Protein AF-A0A534U0X7-F1 (afdb_monomer)

pLDDT: mean 83.47, std 18.01, range [35.19, 98.44]

Foldseek 3Di:
DDDPDPPDPQDPVNVVVVVVVVVVVVVVVCCVVVVDPPVRVVVVVVVVVVVVVVVVVVVVVVVVVD

Sequence (66 aa):
MGQLDKDGILTLQELTITALATADVVAKILIDKGLVTQKEFDLKLFSERANYQALLKRVGDTSVDA

Mean predicted aligned error: 8.92 Å

Structure (mmCIF, N/CA/C/O backbone):
data_AF-A0A534U0X7-F1
#
_entry.id   AF-A0A534U0X7-F1
#
loop_
_atom_site.group_PDB
_atom_site.id
_atom_site.typ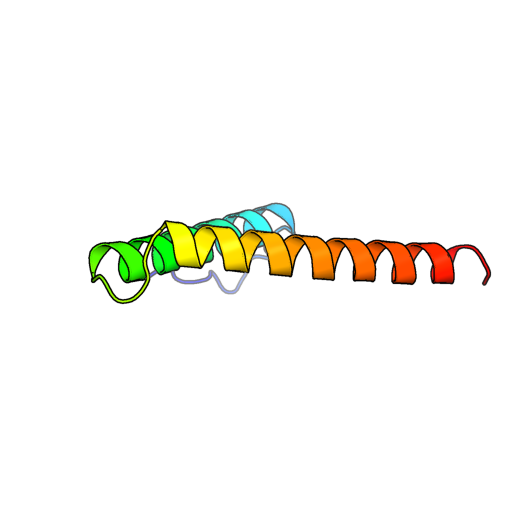e_symbol
_atom_site.label_atom_id
_atom_site.label_alt_id
_atom_site.label_comp_id
_atom_site.label_asym_id
_atom_site.label_entity_id
_atom_site.label_seq_id
_atom_site.pdbx_PDB_ins_code
_atom_site.Cartn_x
_atom_site.Cartn_y
_atom_site.Cartn_z
_atom_site.occupancy
_atom_site.B_iso_or_equiv
_atom_site.auth_seq_id
_atom_site.auth_comp_id
_atom_site.auth_asym_id
_atom_site.auth_atom_id
_atom_site.pdbx_PDB_model_num
ATOM 1 N N . MET A 1 1 ? 2.190 -17.173 -9.283 1.00 35.19 1 MET A N 1
ATOM 2 C CA . MET A 1 1 ? 3.188 -16.165 -8.868 1.00 35.19 1 MET A CA 1
ATOM 3 C C . MET A 1 1 ? 4.052 -15.902 -10.081 1.00 35.19 1 MET A C 1
ATOM 5 O O . MET A 1 1 ? 4.602 -16.860 -10.606 1.00 35.19 1 MET A O 1
ATOM 9 N N . GLY A 1 2 ? 4.018 -14.674 -10.604 1.00 46.53 2 GLY A N 1
ATOM 10 C CA . GLY A 1 2 ? 4.628 -14.329 -11.887 1.00 46.53 2 GLY A CA 1
ATOM 11 C C . GLY A 1 2 ? 6.125 -14.596 -11.865 1.00 46.53 2 GLY A C 1
ATOM 12 O O . GLY A 1 2 ? 6.846 -14.052 -11.032 1.00 46.53 2 GLY A O 1
ATOM 13 N N . GLN A 1 3 ? 6.560 -15.480 -12.752 1.00 44.81 3 GLN A N 1
ATOM 14 C CA . GLN A 1 3 ? 7.957 -15.697 -13.068 1.00 44.81 3 GLN A CA 1
ATOM 15 C C . GLN A 1 3 ? 8.464 -14.375 -13.659 1.00 44.81 3 GLN A C 1
ATOM 17 O O . GLN A 1 3 ? 8.002 -13.967 -14.721 1.00 44.81 3 GLN A O 1
ATOM 22 N N . LEU A 1 4 ? 9.319 -13.654 -12.929 1.00 56.62 4 LEU A N 1
ATOM 23 C CA . LEU A 1 4 ? 10.051 -12.533 -13.511 1.00 56.62 4 LEU A CA 1
ATOM 24 C C . LEU A 1 4 ? 11.008 -13.150 -14.525 1.00 56.62 4 LEU A C 1
ATOM 26 O O . LEU A 1 4 ? 11.959 -13.841 -14.148 1.00 56.62 4 LEU A O 1
ATOM 30 N N . ASP A 1 5 ? 10.651 -12.998 -15.794 1.00 54.19 5 ASP A N 1
ATOM 31 C CA . ASP A 1 5 ? 11.401 -13.508 -16.926 1.00 54.19 5 ASP A CA 1
ATOM 32 C C . ASP A 1 5 ? 12.819 -12.932 -16.856 1.00 54.19 5 ASP A C 1
ATOM 34 O O . ASP A 1 5 ? 13.005 -11.718 -16.750 1.00 54.19 5 ASP A O 1
ATOM 38 N N . LYS A 1 6 ? 13.827 -13.807 -16.803 1.00 53.19 6 LYS A N 1
ATOM 39 C CA . LYS A 1 6 ? 15.211 -13.426 -16.464 1.00 53.19 6 LYS A CA 1
ATOM 40 C C . LYS A 1 6 ? 15.930 -12.657 -17.580 1.00 53.19 6 LYS A C 1
ATOM 42 O O . LYS A 1 6 ? 17.066 -12.241 -17.371 1.00 53.19 6 LYS A O 1
ATOM 47 N N . ASP A 1 7 ? 15.249 -12.419 -18.698 1.00 56.44 7 ASP A N 1
ATOM 48 C CA . ASP A 1 7 ? 15.817 -11.835 -19.913 1.00 56.44 7 ASP A CA 1
ATOM 49 C C . ASP A 1 7 ? 15.291 -10.420 -20.231 1.00 56.44 7 ASP A C 1
ATOM 51 O O . ASP A 1 7 ? 15.772 -9.770 -21.159 1.00 56.44 7 ASP A O 1
ATOM 55 N N . GLY A 1 8 ? 14.327 -9.899 -19.465 1.00 56.09 8 GLY A N 1
ATOM 56 C CA . GLY A 1 8 ? 13.707 -8.602 -19.740 1.00 56.09 8 GLY A CA 1
ATOM 57 C C . GLY A 1 8 ? 14.281 -7.481 -18.881 1.00 56.09 8 GLY A C 1
ATOM 58 O O . GLY A 1 8 ? 14.043 -7.441 -17.674 1.00 56.09 8 GLY A O 1
ATOM 59 N N . ILE A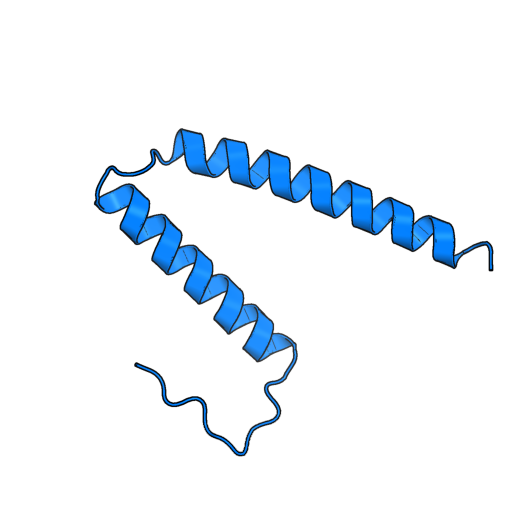 1 9 ? 14.965 -6.508 -19.490 1.00 60.59 9 ILE A N 1
ATOM 60 C CA . ILE A 1 9 ? 15.078 -5.177 -18.881 1.00 60.59 9 ILE A CA 1
ATOM 61 C C . ILE A 1 9 ? 13.644 -4.652 -18.762 1.00 60.59 9 ILE A C 1
ATOM 63 O O . ILE A 1 9 ? 13.071 -4.208 -19.753 1.00 60.59 9 ILE A O 1
ATOM 67 N N . LEU A 1 10 ? 13.051 -4.743 -17.569 1.00 65.12 10 LEU A N 1
ATOM 68 C CA . LEU A 1 10 ? 11.762 -4.114 -17.299 1.00 65.12 10 LEU A CA 1
ATOM 69 C C . LEU A 1 10 ? 11.907 -2.626 -17.589 1.00 65.12 10 LEU A C 1
ATOM 71 O O . LEU A 1 10 ? 12.783 -1.952 -17.036 1.00 65.12 10 LEU A O 1
ATOM 75 N N . THR A 1 11 ? 11.041 -2.109 -18.452 1.00 84.75 11 THR A N 1
ATOM 76 C CA . THR A 1 11 ? 10.967 -0.666 -18.645 1.00 84.75 11 THR A CA 1
ATOM 77 C C . THR A 1 11 ? 10.622 -0.007 -17.307 1.00 84.75 11 THR A C 1
ATOM 79 O O . THR A 1 11 ? 9.930 -0.584 -16.461 1.00 84.75 11 THR A O 1
ATOM 82 N N . LEU A 1 12 ? 11.066 1.236 -17.096 1.00 86.81 12 LEU A N 1
ATOM 83 C CA . LEU A 1 12 ? 10.700 1.991 -15.888 1.00 86.81 12 LEU A CA 1
ATOM 84 C C . LEU A 1 12 ? 9.176 2.060 -15.697 1.00 86.81 12 LEU A C 1
ATOM 86 O O . LEU A 1 12 ? 8.692 2.075 -14.567 1.00 86.81 12 LEU A O 1
ATOM 90 N N . GLN A 1 13 ? 8.419 2.060 -16.794 1.00 85.12 13 GLN A N 1
ATOM 91 C CA . GLN A 1 13 ? 6.958 2.034 -16.798 1.00 85.12 13 GLN A CA 1
ATOM 92 C C . GLN A 1 13 ? 6.412 0.708 -16.258 1.00 85.12 13 GLN A C 1
ATOM 94 O O . GLN A 1 13 ? 5.584 0.727 -15.350 1.00 85.12 13 GLN A O 1
ATOM 99 N N . GLU A 1 14 ? 6.899 -0.433 -16.747 1.00 85.81 14 GLU A N 1
ATOM 100 C CA . GLU A 1 14 ? 6.472 -1.755 -16.268 1.00 85.81 14 GLU A CA 1
ATOM 101 C C . GLU A 1 14 ? 6.852 -1.983 -14.806 1.00 85.81 14 GLU A C 1
ATOM 103 O O . GLU A 1 14 ? 6.043 -2.496 -14.028 1.00 85.81 14 GLU A O 1
ATOM 108 N N . LEU A 1 15 ? 8.048 -1.544 -14.406 1.00 87.94 15 LEU A N 1
ATOM 109 C CA . LEU A 1 15 ? 8.482 -1.598 -13.013 1.00 87.94 15 LEU A CA 1
ATOM 110 C C . LEU A 1 15 ? 7.560 -0.756 -12.120 1.00 87.94 15 LEU A C 1
ATOM 112 O O . LEU A 1 15 ? 7.136 -1.215 -11.059 1.00 87.94 15 LEU A O 1
ATOM 116 N N . THR A 1 16 ? 7.197 0.447 -12.575 1.00 88.94 16 THR A N 1
ATOM 117 C CA . THR A 1 16 ? 6.288 1.346 -11.850 1.00 88.94 16 THR A CA 1
ATOM 118 C C . THR A 1 16 ? 4.893 0.738 -11.725 1.00 88.94 16 THR A C 1
ATOM 120 O O . THR A 1 16 ? 4.344 0.692 -10.626 1.00 88.94 16 THR A O 1
ATOM 123 N N . ILE A 1 17 ? 4.326 0.222 -12.821 1.00 89.75 17 ILE A N 1
ATOM 124 C CA . ILE A 1 17 ? 3.003 -0.420 -12.819 1.00 89.75 17 ILE A CA 1
ATOM 125 C C . ILE A 1 17 ? 3.001 -1.629 -11.878 1.00 89.75 17 ILE A C 1
ATOM 127 O O . ILE A 1 17 ? 2.089 -1.773 -11.066 1.00 89.75 17 ILE A O 1
ATOM 131 N N . THR A 1 18 ? 4.043 -2.461 -11.930 1.00 92.75 18 THR A N 1
ATOM 132 C CA . THR A 1 18 ? 4.166 -3.654 -11.080 1.00 92.75 18 THR A CA 1
ATOM 133 C C . THR A 1 18 ? 4.269 -3.285 -9.601 1.00 92.75 18 THR A C 1
ATOM 135 O O . THR A 1 18 ? 3.595 -3.887 -8.761 1.00 92.75 18 THR A O 1
ATOM 138 N N . ALA A 1 19 ? 5.072 -2.272 -9.267 1.00 91.56 19 ALA A N 1
ATOM 139 C CA . ALA A 1 19 ? 5.209 -1.789 -7.897 1.00 91.56 19 ALA A CA 1
ATOM 140 C C . ALA A 1 19 ? 3.883 -1.224 -7.359 1.00 91.56 19 ALA A C 1
ATOM 142 O O . ALA A 1 19 ? 3.472 -1.574 -6.251 1.00 91.56 19 ALA A O 1
ATOM 143 N N . LEU A 1 20 ? 3.179 -0.413 -8.159 1.00 93.00 20 LEU A N 1
ATOM 144 C CA . LEU A 1 20 ? 1.879 0.156 -7.791 1.00 93.00 20 LEU A CA 1
ATOM 145 C C . LEU A 1 20 ? 0.815 -0.929 -7.592 1.00 93.00 20 LEU A C 1
ATOM 147 O O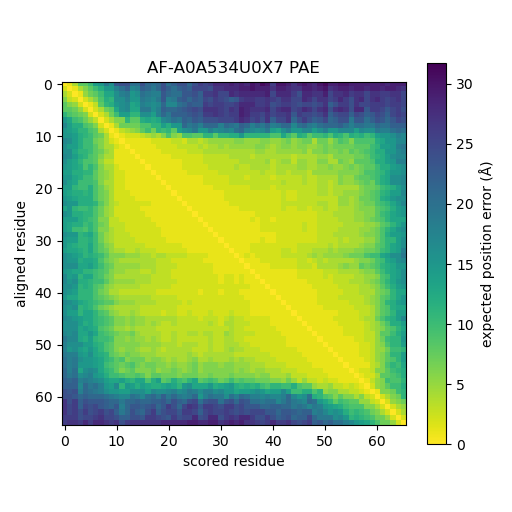 . LEU A 1 20 ? 0.121 -0.917 -6.577 1.00 93.00 20 LEU A O 1
ATOM 151 N N . ALA A 1 21 ? 0.723 -1.892 -8.513 1.00 94.88 21 ALA A N 1
ATOM 152 C CA . ALA A 1 21 ? -0.217 -3.005 -8.407 1.00 94.88 21 ALA A CA 1
ATOM 153 C C . ALA A 1 21 ? 0.051 -3.855 -7.156 1.00 94.88 21 ALA A C 1
ATOM 155 O O . ALA A 1 21 ? -0.878 -4.234 -6.446 1.00 94.88 21 ALA A O 1
ATOM 156 N N . THR A 1 22 ? 1.324 -4.114 -6.845 1.00 96.12 22 THR A N 1
ATOM 157 C CA . THR A 1 22 ? 1.708 -4.882 -5.653 1.00 96.12 22 THR A CA 1
ATOM 158 C C . THR A 1 22 ? 1.302 -4.157 -4.369 1.00 96.12 22 THR A C 1
ATOM 160 O O . THR A 1 22 ? 0.696 -4.765 -3.487 1.00 96.12 22 THR A O 1
ATOM 163 N N . ALA A 1 23 ? 1.591 -2.855 -4.269 1.00 94.56 23 ALA A N 1
ATOM 164 C CA . ALA A 1 23 ? 1.224 -2.050 -3.106 1.00 94.56 23 ALA A CA 1
ATOM 165 C C . ALA A 1 23 ? -0.301 -1.979 -2.906 1.00 94.56 23 ALA A C 1
ATOM 167 O O . ALA A 1 23 ? -0.777 -2.132 -1.781 1.00 94.56 23 ALA A O 1
ATOM 168 N N . ASP A 1 24 ? -1.062 -1.808 -3.991 1.00 94.75 24 ASP A N 1
ATOM 169 C CA . ASP A 1 24 ? -2.529 -1.766 -3.968 1.00 94.75 24 ASP A CA 1
ATOM 170 C C . ASP A 1 24 ? -3.138 -3.098 -3.497 1.00 94.75 24 ASP A C 1
ATOM 172 O O . ASP A 1 24 ? -3.994 -3.119 -2.611 1.00 94.75 24 ASP A O 1
ATOM 176 N N . VAL A 1 25 ? -2.645 -4.227 -4.019 1.00 97.94 25 VAL A N 1
ATOM 177 C CA . VAL A 1 25 ? -3.096 -5.565 -3.601 1.00 97.94 25 VAL A CA 1
ATOM 178 C C . VAL A 1 25 ? -2.816 -5.807 -2.118 1.00 97.94 25 VAL A C 1
ATOM 180 O O . VAL A 1 25 ? -3.694 -6.283 -1.399 1.00 97.94 25 VAL A O 1
ATOM 183 N N . VAL A 1 26 ? -1.618 -5.464 -1.636 1.00 97.62 26 VAL A N 1
ATOM 184 C CA . VAL A 1 26 ? -1.268 -5.636 -0.219 1.00 97.62 26 VAL A CA 1
ATOM 185 C C . VAL A 1 26 ? -2.160 -4.773 0.671 1.00 97.62 26 VAL A C 1
ATOM 187 O O . VAL A 1 26 ? -2.700 -5.288 1.648 1.00 97.62 26 VAL A O 1
ATOM 190 N N . ALA A 1 27 ? -2.366 -3.498 0.330 1.00 96.69 27 ALA A N 1
ATOM 191 C CA . ALA A 1 27 ? -3.224 -2.603 1.104 1.00 96.69 27 ALA A CA 1
ATOM 192 C C . ALA A 1 27 ? -4.652 -3.153 1.227 1.00 96.69 27 ALA A C 1
ATOM 194 O O . ALA A 1 27 ? -5.173 -3.260 2.338 1.00 96.69 27 ALA A O 1
ATOM 195 N N . LYS A 1 28 ? -5.244 -3.594 0.110 1.00 97.31 28 LYS A N 1
ATOM 196 C CA . LYS A 1 28 ? -6.583 -4.203 0.088 1.00 97.31 28 LYS A CA 1
ATOM 197 C C . LYS A 1 28 ? -6.661 -5.448 0.966 1.00 97.31 28 LYS A C 1
ATOM 199 O O . LYS A 1 28 ? -7.547 -5.534 1.804 1.00 97.31 28 LYS A O 1
ATOM 204 N N . ILE A 1 29 ? -5.686 -6.357 0.872 1.00 98.44 29 ILE A N 1
ATOM 205 C CA . ILE A 1 29 ? -5.648 -7.564 1.715 1.00 98.44 29 ILE 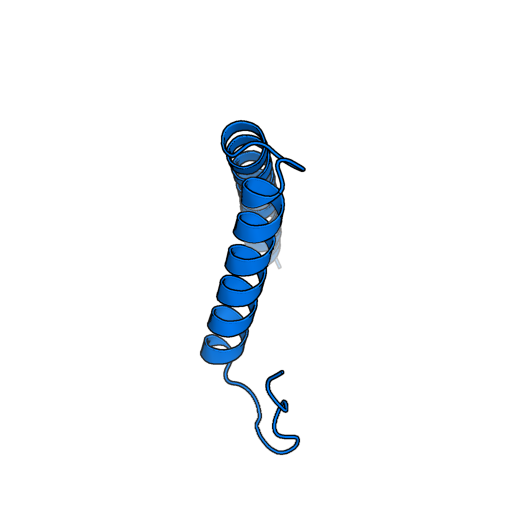A CA 1
ATOM 206 C C . ILE A 1 29 ? -5.601 -7.211 3.206 1.00 98.44 29 ILE A C 1
ATOM 208 O O . ILE A 1 29 ? -6.254 -7.871 4.015 1.00 98.44 29 ILE A O 1
ATOM 212 N N . LEU A 1 30 ? -4.813 -6.206 3.595 1.00 98.00 30 LEU A N 1
ATOM 213 C CA . LEU A 1 30 ? -4.706 -5.799 4.997 1.00 98.00 30 LEU A CA 1
ATOM 214 C C . LEU A 1 30 ? -6.006 -5.152 5.503 1.00 98.00 30 LEU A C 1
ATOM 216 O O . LEU A 1 30 ? -6.390 -5.398 6.647 1.00 98.00 30 LEU A O 1
ATOM 220 N N . ILE A 1 31 ? -6.690 -4.380 4.654 1.00 97.81 31 ILE A N 1
ATOM 221 C CA . ILE A 1 31 ? -7.987 -3.762 4.963 1.00 97.81 31 ILE A CA 1
ATOM 222 C C . ILE A 1 31 ? -9.085 -4.822 5.068 1.00 97.81 31 ILE A C 1
ATOM 224 O O . ILE A 1 31 ? -9.805 -4.854 6.064 1.00 97.81 31 ILE A O 1
ATOM 228 N N . ASP A 1 32 ? -9.168 -5.738 4.105 1.00 97.81 32 ASP A N 1
ATOM 229 C CA . ASP A 1 32 ? -10.174 -6.806 4.072 1.00 97.81 32 ASP A CA 1
ATOM 230 C C . ASP A 1 32 ? -10.035 -7.761 5.265 1.00 97.81 32 ASP A C 1
ATOM 232 O O . ASP A 1 32 ? -11.022 -8.279 5.786 1.00 97.81 32 ASP A O 1
ATOM 236 N N . LYS A 1 33 ? -8.802 -7.973 5.743 1.00 97.94 33 LYS A N 1
ATOM 237 C CA . LYS A 1 33 ? -8.525 -8.742 6.966 1.00 97.94 33 LYS A CA 1
ATOM 238 C C . LYS A 1 33 ? -8.756 -7.952 8.258 1.00 97.94 33 LYS A C 1
ATOM 240 O O . LYS A 1 33 ? -8.582 -8.515 9.336 1.00 97.94 33 LYS A O 1
ATOM 245 N N . GLY A 1 34 ? -9.102 -6.667 8.169 1.00 96.62 34 GLY A N 1
ATOM 246 C CA . GLY A 1 34 ? -9.307 -5.783 9.316 1.00 96.62 34 GLY A CA 1
ATOM 247 C C . GLY A 1 34 ? -8.029 -5.449 10.092 1.00 96.62 34 GLY A C 1
ATOM 248 O O . GLY A 1 34 ? -8.118 -4.999 11.230 1.00 96.62 34 GLY A O 1
ATOM 249 N N . LEU A 1 35 ? -6.846 -5.677 9.507 1.00 98.00 35 LEU A N 1
ATOM 250 C CA . LEU A 1 35 ? -5.555 -5.390 10.148 1.00 98.00 35 LEU A CA 1
ATOM 251 C C . LEU A 1 35 ? -5.241 -3.892 10.165 1.00 98.00 35 LEU A C 1
ATOM 253 O O . LEU A 1 35 ? -4.557 -3.417 11.065 1.00 98.00 35 LEU A O 1
ATOM 257 N N . VAL A 1 36 ? -5.741 -3.162 9.170 1.00 97.00 36 VAL A N 1
ATOM 258 C CA . VAL A 1 36 ? -5.720 -1.698 9.104 1.00 97.00 36 VAL A CA 1
ATOM 259 C C . VAL A 1 36 ? -7.079 -1.208 8.633 1.00 97.00 36 VAL A C 1
ATOM 261 O O . VAL A 1 36 ? -7.778 -1.893 7.888 1.00 97.00 36 VAL A O 1
ATOM 264 N N . THR A 1 37 ? -7.461 -0.003 9.041 1.00 97.31 37 THR A N 1
ATOM 265 C CA . THR A 1 37 ? -8.667 0.636 8.498 1.00 97.31 37 THR A CA 1
ATOM 266 C C . THR A 1 37 ? -8.327 1.435 7.244 1.00 97.31 37 THR A C 1
ATOM 268 O O . THR A 1 37 ? -7.231 1.987 7.138 1.00 97.31 37 THR A O 1
ATOM 271 N N . GLN A 1 38 ? -9.291 1.582 6.331 1.00 95.75 38 GLN A N 1
ATOM 272 C CA . GLN A 1 38 ? -9.152 2.460 5.161 1.00 95.75 38 GLN A CA 1
ATOM 273 C C . GLN A 1 38 ? -8.706 3.875 5.570 1.00 95.75 38 GLN A C 1
ATOM 275 O O . GLN A 1 38 ? -7.763 4.426 5.013 1.00 95.75 38 GLN A O 1
ATOM 280 N N . LYS A 1 39 ? -9.328 4.431 6.619 1.00 96.88 39 LYS A N 1
ATOM 281 C CA . LYS A 1 39 ? -9.018 5.772 7.129 1.00 96.88 39 LYS A CA 1
ATOM 282 C C . LYS A 1 39 ? -7.575 5.898 7.627 1.00 96.88 39 LYS A C 1
ATOM 284 O O . LYS A 1 39 ? -6.932 6.915 7.378 1.00 96.88 39 LYS A O 1
ATOM 289 N N . GLU A 1 40 ? -7.078 4.902 8.359 1.00 96.44 40 GLU A N 1
ATOM 290 C CA . GLU A 1 40 ? -5.693 4.895 8.842 1.00 96.44 40 GLU A CA 1
ATOM 291 C C . GLU A 1 40 ? -4.700 4.812 7.681 1.00 96.44 40 GLU A C 1
ATOM 293 O O . GLU A 1 40 ? -3.721 5.563 7.653 1.00 96.44 40 GLU A O 1
ATOM 298 N N . PHE A 1 41 ? -4.976 3.932 6.715 1.00 96.25 41 PHE A N 1
ATOM 299 C CA . PHE A 1 41 ? -4.154 3.778 5.523 1.00 96.25 41 PHE A CA 1
ATOM 300 C C . PHE A 1 41 ? -4.070 5.087 4.729 1.00 96.25 41 PHE A C 1
ATOM 302 O O . PHE A 1 41 ? -2.968 5.552 4.444 1.00 96.25 41 PHE A O 1
ATOM 309 N N . ASP A 1 42 ? -5.208 5.731 4.452 1.00 95.19 42 ASP A N 1
ATOM 310 C CA . ASP A 1 42 ? -5.261 6.979 3.682 1.00 95.19 42 ASP A CA 1
ATOM 311 C C . ASP A 1 42 ? -4.503 8.120 4.369 1.00 95.19 42 ASP A C 1
ATOM 313 O O . ASP A 1 42 ? -3.754 8.855 3.721 1.00 95.19 42 ASP A O 1
ATOM 317 N N . LEU A 1 43 ? -4.648 8.248 5.692 1.00 96.56 43 LEU A N 1
ATOM 318 C CA . LEU A 1 43 ? -3.960 9.279 6.467 1.00 96.56 43 LEU A CA 1
ATOM 319 C C . LEU A 1 43 ? -2.436 9.093 6.425 1.00 96.56 43 LEU A C 1
ATOM 321 O O . LEU A 1 43 ? -1.698 10.052 6.180 1.00 96.56 43 LEU A O 1
ATOM 325 N N . LYS A 1 44 ? -1.956 7.859 6.626 1.00 95.69 44 LYS A N 1
ATOM 326 C CA . LYS A 1 44 ? -0.521 7.549 6.560 1.00 95.69 44 LYS A CA 1
ATOM 327 C C . LYS A 1 44 ? 0.023 7.711 5.144 1.00 95.69 44 LYS A C 1
ATOM 329 O O . LYS A 1 44 ? 1.072 8.326 4.974 1.00 95.69 44 LYS A O 1
ATOM 334 N N . LEU A 1 45 ? -0.704 7.237 4.131 1.00 94.62 45 LEU A N 1
ATOM 335 C CA . LEU A 1 45 ? -0.312 7.378 2.729 1.00 94.62 45 LEU A CA 1
ATOM 336 C C . LEU A 1 45 ? -0.194 8.851 2.325 1.00 94.62 45 LEU A C 1
ATOM 338 O O . LEU A 1 45 ? 0.757 9.227 1.639 1.00 94.62 45 LEU A O 1
ATOM 342 N N . PHE A 1 46 ? -1.130 9.698 2.758 1.00 94.44 46 PHE A N 1
ATOM 343 C CA . PHE A 1 46 ? -1.067 11.136 2.507 1.00 94.44 46 PHE A CA 1
ATOM 344 C C . PHE A 1 46 ? 0.165 11.781 3.155 1.00 94.44 46 PHE A C 1
ATOM 346 O O . PHE A 1 46 ? 0.892 12.516 2.484 1.00 94.44 46 PHE A O 1
ATOM 353 N N . SER A 1 47 ? 0.434 11.474 4.429 1.00 95.00 47 SER A N 1
ATOM 354 C CA . SER A 1 47 ? 1.612 11.987 5.141 1.00 95.00 47 SER A CA 1
ATOM 355 C C . SER A 1 47 ? 2.914 11.573 4.458 1.00 95.00 47 SER A C 1
ATOM 357 O O . SER A 1 47 ? 3.809 12.396 4.270 1.00 95.00 47 SER A O 1
ATOM 359 N N . GLU A 1 48 ? 3.014 10.309 4.051 1.00 95.31 48 GLU A N 1
ATOM 360 C CA . GLU A 1 48 ? 4.217 9.782 3.414 1.00 95.31 48 GLU A CA 1
ATOM 361 C C . GLU A 1 48 ? 4.446 10.429 2.039 1.00 95.31 48 GLU A C 1
ATOM 363 O O . GLU A 1 48 ? 5.553 10.861 1.716 1.00 95.31 48 GLU A O 1
ATOM 368 N N . ARG A 1 49 ? 3.377 10.607 1.250 1.00 93.31 49 ARG A N 1
ATOM 369 C CA . ARG A 1 49 ? 3.436 11.346 -0.021 1.00 93.31 49 ARG A CA 1
ATOM 370 C C . ARG A 1 49 ? 3.909 12.783 0.175 1.00 93.31 49 ARG A C 1
ATOM 372 O O . ARG A 1 49 ? 4.755 13.237 -0.590 1.00 93.31 49 ARG A O 1
ATOM 379 N N . ALA A 1 50 ? 3.399 13.486 1.185 1.00 94.00 50 ALA A N 1
ATOM 380 C CA . ALA A 1 50 ? 3.832 14.848 1.487 1.00 94.00 50 ALA A CA 1
ATOM 381 C C . ALA A 1 50 ? 5.326 14.902 1.856 1.00 94.00 50 ALA A C 1
ATOM 383 O O . ALA A 1 50 ? 6.044 15.788 1.388 1.0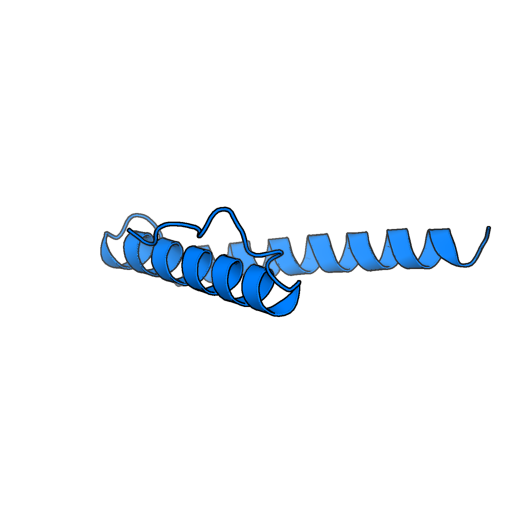0 94.00 50 ALA A O 1
ATOM 384 N N . ASN A 1 51 ? 5.812 13.927 2.630 1.00 94.56 51 ASN A N 1
ATOM 385 C CA . ASN A 1 51 ? 7.223 13.813 2.993 1.00 94.56 51 ASN A CA 1
ATOM 386 C C . ASN A 1 51 ? 8.113 13.595 1.758 1.00 94.56 51 ASN A C 1
ATOM 388 O O . ASN A 1 51 ? 9.050 14.360 1.524 1.00 94.56 51 ASN A O 1
ATOM 392 N N . TYR A 1 52 ? 7.782 12.622 0.905 1.00 91.75 52 TYR A N 1
ATOM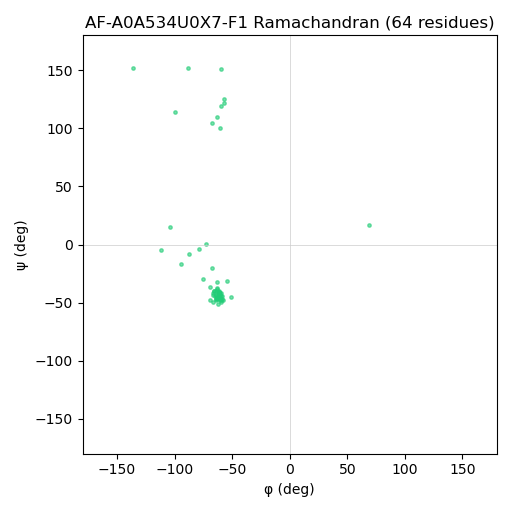 393 C CA . TYR A 1 52 ? 8.541 12.375 -0.324 1.00 91.75 52 TYR A CA 1
ATOM 394 C C . TYR A 1 52 ? 8.488 13.548 -1.303 1.00 91.75 52 TYR A C 1
ATOM 396 O O . TYR A 1 52 ? 9.502 13.880 -1.911 1.00 91.75 52 TYR A O 1
ATOM 404 N N . GLN A 1 53 ? 7.347 14.228 -1.427 1.00 90.94 53 GLN A N 1
ATOM 405 C CA . GLN A 1 53 ? 7.254 15.450 -2.228 1.00 90.94 53 GLN A CA 1
ATOM 406 C C . GLN A 1 53 ? 8.174 16.554 -1.693 1.00 90.94 53 GLN A C 1
ATOM 408 O O . GLN A 1 53 ? 8.818 17.245 -2.481 1.00 90.94 53 GLN A O 1
ATOM 413 N N . ALA A 1 54 ? 8.267 16.720 -0.372 1.00 92.69 54 ALA A N 1
ATOM 414 C CA . ALA A 1 54 ? 9.187 17.677 0.234 1.00 92.69 54 ALA A CA 1
ATOM 415 C C . ALA A 1 54 ? 10.657 17.291 -0.002 1.00 92.69 54 ALA A C 1
ATOM 417 O O . ALA A 1 54 ? 11.472 18.162 -0.303 1.00 92.69 54 ALA A O 1
ATOM 418 N N . LEU A 1 55 ? 10.996 16.001 0.085 1.00 92.81 55 LEU A N 1
ATOM 419 C CA . LEU A 1 55 ? 12.340 15.506 -0.223 1.00 92.81 55 LEU A CA 1
ATOM 420 C C . LEU A 1 55 ? 12.712 15.743 -1.688 1.00 92.81 55 LEU A C 1
ATOM 422 O O . LEU A 1 55 ? 13.791 16.259 -1.958 1.00 92.81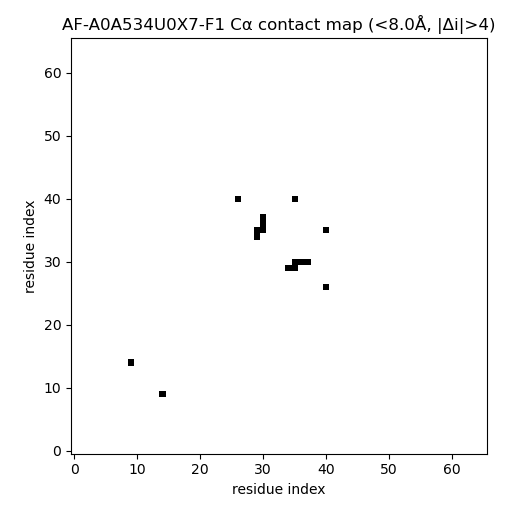 55 LEU A O 1
ATOM 426 N N . LEU A 1 56 ? 11.811 15.436 -2.622 1.00 89.56 56 LEU A N 1
ATOM 427 C CA . LEU A 1 56 ? 12.034 15.665 -4.050 1.00 89.56 56 LEU A CA 1
ATOM 428 C C . LEU A 1 56 ? 12.247 17.147 -4.365 1.00 89.56 56 LEU A C 1
ATOM 430 O O . LEU A 1 56 ? 13.141 17.468 -5.141 1.00 89.56 56 LEU A O 1
ATOM 434 N N . LYS A 1 57 ? 11.487 18.049 -3.730 1.00 90.19 57 LYS A N 1
ATOM 435 C CA . LYS A 1 57 ? 11.710 19.499 -3.852 1.00 90.19 57 LYS A CA 1
ATOM 436 C C . LYS A 1 57 ? 13.104 19.899 -3.376 1.00 90.19 57 LYS A C 1
ATOM 438 O O . LYS A 1 57 ? 13.817 20.560 -4.110 1.00 90.19 57 LYS A O 1
ATOM 443 N N . ARG A 1 58 ? 13.529 19.426 -2.199 1.00 85.88 58 ARG A N 1
ATOM 444 C CA . ARG A 1 58 ? 14.867 19.72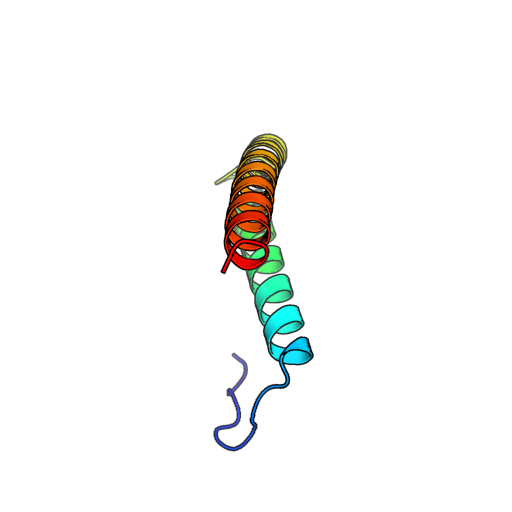3 -1.654 1.00 85.88 58 ARG A CA 1
ATOM 445 C C . ARG A 1 58 ? 15.992 19.210 -2.550 1.00 85.88 58 ARG A C 1
ATOM 447 O O . ARG A 1 58 ? 16.960 19.924 -2.781 1.00 85.88 58 ARG A O 1
ATOM 454 N N . VAL A 1 59 ? 15.873 17.982 -3.051 1.00 82.81 59 VAL A N 1
ATOM 455 C CA . VAL A 1 59 ? 16.862 17.401 -3.974 1.00 82.81 59 VAL A CA 1
ATOM 456 C C . VAL A 1 59 ? 16.878 18.166 -5.300 1.00 82.81 59 VAL A C 1
ATOM 458 O O . VAL A 1 59 ? 17.954 18.434 -5.824 1.00 82.81 59 VAL A O 1
ATOM 461 N N . GLY A 1 60 ? 15.707 18.568 -5.803 1.00 71.88 60 GLY A N 1
ATOM 462 C CA . GLY A 1 60 ? 15.576 19.422 -6.983 1.00 71.88 60 GLY A CA 1
ATOM 463 C C . GLY A 1 60 ? 16.250 20.782 -6.802 1.00 71.88 60 GLY A C 1
ATOM 464 O O . GLY A 1 60 ? 17.060 21.159 -7.640 1.00 71.88 60 GLY A O 1
ATOM 465 N N . ASP A 1 61 ? 16.008 21.467 -5.685 1.00 58.91 61 ASP A N 1
ATOM 466 C CA . ASP A 1 61 ? 16.616 22.772 -5.386 1.00 58.91 61 ASP A CA 1
ATOM 467 C C . ASP A 1 61 ? 18.147 22.670 -5.250 1.00 58.91 61 ASP A C 1
ATOM 469 O O . ASP A 1 61 ? 18.877 23.506 -5.770 1.00 58.91 61 ASP A O 1
ATOM 473 N N . THR A 1 62 ? 18.661 21.587 -4.654 1.00 57.62 62 THR A N 1
ATOM 474 C CA . THR A 1 62 ? 20.117 21.361 -4.515 1.00 57.62 62 THR A CA 1
ATOM 475 C C . THR A 1 62 ? 20.810 21.108 -5.867 1.00 57.62 62 THR A C 1
ATOM 477 O O . THR A 1 62 ? 22.020 21.271 -5.980 1.00 57.62 62 THR A O 1
ATOM 480 N N . SER A 1 63 ? 20.063 20.704 -6.901 1.00 55.91 63 SER A N 1
ATOM 481 C CA . SER A 1 63 ? 20.600 20.432 -8.244 1.00 55.91 63 SER A CA 1
ATOM 482 C C . SER A 1 63 ? 20.668 21.657 -9.165 1.00 55.91 63 SER A C 1
ATOM 484 O O . SER A 1 63 ? 21.241 21.557 -10.245 1.00 55.91 63 SER A O 1
ATOM 486 N N . VAL A 1 64 ? 20.093 22.795 -8.756 1.00 54.28 64 VAL A N 1
ATOM 487 C CA . VAL A 1 64 ? 20.081 24.045 -9.543 1.00 54.28 64 VAL A CA 1
ATOM 488 C C . VAL A 1 64 ? 21.242 24.980 -9.165 1.00 54.28 64 VAL A C 1
ATOM 490 O O . VAL A 1 64 ? 21.606 25.843 -9.959 1.00 54.28 64 VAL A O 1
ATOM 493 N N . ASP A 1 65 ? 21.876 24.758 -8.009 1.00 50.16 65 ASP A N 1
ATOM 494 C CA . ASP A 1 65 ? 22.964 25.591 -7.473 1.00 50.16 65 ASP A CA 1
ATOM 495 C C . ASP A 1 65 ? 24.376 24.962 -7.612 1.00 50.16 65 ASP A C 1
ATOM 497 O O . ASP A 1 65 ? 25.315 25.418 -6.954 1.00 50.16 65 ASP A O 1
ATOM 501 N N . ALA A 1 66 ? 24.546 23.917 -8.439 1.00 45.94 66 ALA A N 1
ATOM 502 C CA . ALA A 1 66 ? 25.820 23.210 -8.662 1.00 45.94 66 ALA A CA 1
ATOM 503 C C . ALA A 1 66 ? 26.389 23.403 -10.076 1.00 45.94 66 ALA A C 1
ATOM 505 O O . A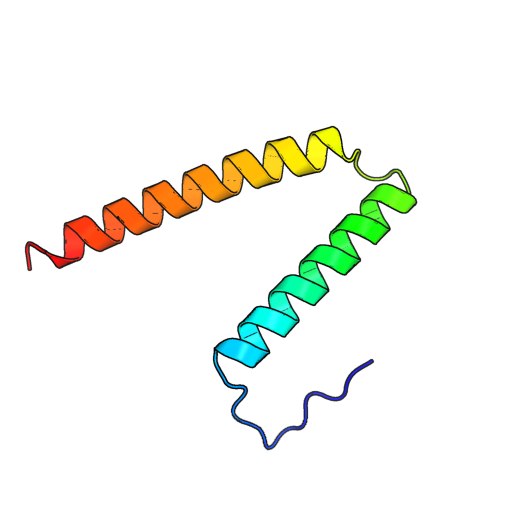LA A 1 66 ? 25.602 23.351 -11.049 1.00 45.94 66 ALA A O 1
#

Solvent-accessible surface area (backbone atoms only — not comparable to full-atom values): 3984 Å² total; per-residue (Å²): 131,85,77,79,64,92,85,61,83,69,49,75,64,56,50,49,53,51,53,51,52,52,54,52,53,52,52,50,55,35,37,77,69,64,76,42,52,69,68,60,51,52,54,51,52,50,54,52,51,52,51,52,52,51,50,52,49,53,57,52,59,61,64,73,79,111

Radius of gyration: 16.77 Å; Cα contacts (8 Å, |Δi|>4): 8; chains: 1; bounding box: 36×42×30 Å

Secondary structure (DSSP, 8-state):
-----TT----HHHHHHHHHHHHHHHHHHHHHTTSS-HHHHHHHHHHHHHHHHHHHHHHHHHTT--